Protein AF-A0A960RAK5-F1 (afdb_monomer_lite)

Sequence (78 aa):
MSNLLNTMKGGLKPRPQRVVIYAPEGLGKTTLASRFPSPLFFDFEGGTHHIDVVRVEPKTLEETEAALVEIRERWYLI

pLDDT: mean 88.08, std 11.29, range [47.0, 97.56]

Radius of gyration: 18.52 Å; chains: 1; bounding box: 26×34×59 Å

Secondary structure (DSSP, 8-state):
---GGGG---S----PPP-----STTSSHHHHHTTSSS-EEE-SSSTTTTS--EEE--SSHHHHHHHHHHHHHHHTT-

Structure (mmCIF, N/CA/C/O backbone):
data_AF-A0A960RAK5-F1
#
_entry.id   AF-A0A960RAK5-F1
#
loop_
_atom_site.group_PDB
_atom_site.id
_atom_site.type_symbol
_atom_site.label_atom_id
_atom_site.label_alt_id
_atom_site.label_comp_id
_atom_site.label_asym_id
_atom_site.label_entity_id
_atom_site.label_seq_id
_atom_site.pdbx_PDB_ins_code
_atom_site.Cartn_x
_atom_site.Cartn_y
_atom_site.Cartn_z
_atom_site.occupancy
_atom_site.B_iso_or_equiv
_atom_site.auth_seq_id
_atom_site.auth_comp_id
_atom_site.auth_asym_id
_atom_site.auth_atom_id
_atom_site.pdbx_PDB_model_num
ATOM 1 N N . MET A 1 1 ? 7.597 8.122 46.431 1.00 52.66 1 MET A N 1
ATOM 2 C CA . MET A 1 1 ? 7.696 6.981 45.494 1.00 52.66 1 MET A CA 1
ATOM 3 C C . MET A 1 1 ? 6.441 6.965 44.632 1.00 52.66 1 MET A C 1
ATOM 5 O O . MET A 1 1 ? 5.362 6.799 45.186 1.00 52.66 1 MET A O 1
ATOM 9 N N . SER A 1 2 ? 6.531 7.207 43.324 1.00 57.59 2 SER A N 1
ATOM 10 C CA . SER A 1 2 ? 5.386 7.053 42.416 1.00 57.59 2 SER A CA 1
ATOM 11 C C . SER A 1 2 ? 5.096 5.562 42.202 1.00 57.59 2 SER A C 1
ATOM 13 O O . SER A 1 2 ? 6.002 4.782 41.918 1.00 57.59 2 SER A O 1
ATOM 15 N N . ASN A 1 3 ? 3.840 5.149 42.396 1.00 72.94 3 ASN A N 1
ATOM 16 C CA . ASN A 1 3 ? 3.425 3.752 42.287 1.00 72.94 3 ASN A CA 1
ATOM 17 C C . ASN A 1 3 ? 3.144 3.397 40.814 1.00 72.94 3 ASN A C 1
ATOM 19 O O . ASN A 1 3 ? 2.237 3.960 40.198 1.00 72.94 3 ASN A O 1
ATOM 23 N N . LEU A 1 4 ? 3.923 2.465 40.255 1.00 78.00 4 LEU A N 1
ATOM 24 C CA . LEU A 1 4 ? 3.832 2.017 38.857 1.00 78.00 4 LEU A CA 1
ATOM 25 C C . LEU A 1 4 ? 2.472 1.387 38.509 1.00 78.00 4 LEU A C 1
ATOM 27 O O . LEU A 1 4 ? 2.092 1.366 37.338 1.00 78.00 4 LEU A O 1
ATOM 31 N N . LEU A 1 5 ? 1.699 0.946 39.506 1.00 78.94 5 LEU A N 1
ATOM 32 C CA . LEU A 1 5 ? 0.370 0.359 39.308 1.00 78.94 5 LEU A CA 1
ATOM 33 C C . LEU A 1 5 ? -0.625 1.321 38.627 1.00 78.94 5 LEU A C 1
ATOM 35 O O . LEU A 1 5 ? -1.501 0.866 37.898 1.00 78.94 5 LEU A O 1
ATOM 39 N N . ASN A 1 6 ? 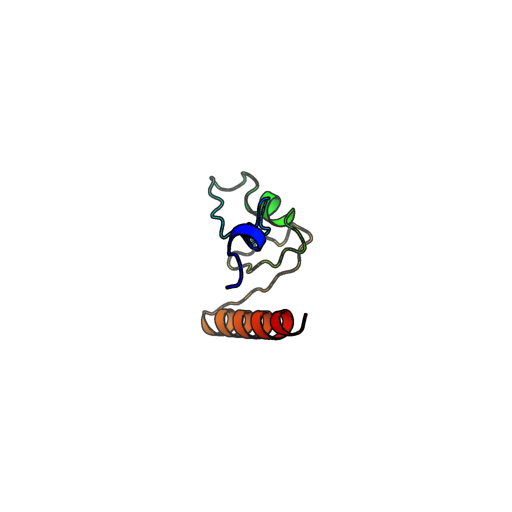-0.438 2.642 38.744 1.00 76.06 6 ASN A N 1
ATOM 40 C CA . ASN A 1 6 ? -1.283 3.640 38.067 1.00 76.06 6 ASN A CA 1
ATOM 41 C C . ASN A 1 6 ? -1.028 3.752 36.550 1.00 76.06 6 ASN A C 1
ATOM 43 O O . ASN A 1 6 ? -1.743 4.472 35.858 1.00 76.06 6 ASN A O 1
ATOM 47 N N . THR A 1 7 ? -0.013 3.063 36.017 1.00 78.44 7 THR A N 1
ATOM 48 C CA . THR A 1 7 ? 0.330 3.085 34.582 1.00 78.44 7 THR A CA 1
ATOM 49 C C . THR A 1 7 ? -0.124 1.843 33.816 1.00 78.44 7 THR A C 1
ATOM 51 O O . THR A 1 7 ? 0.175 1.714 32.626 1.00 78.44 7 THR A O 1
ATOM 54 N N . MET A 1 8 ? -0.863 0.931 34.458 1.00 78.06 8 MET A N 1
ATOM 55 C CA . MET A 1 8 ? -1.412 -0.246 33.787 1.00 78.06 8 MET A CA 1
ATOM 56 C C . MET A 1 8 ? -2.368 0.175 32.659 1.00 78.06 8 MET A C 1
ATOM 58 O O . MET A 1 8 ? -3.434 0.735 32.898 1.00 78.06 8 MET A O 1
ATOM 62 N N . LYS A 1 9 ? -1.972 -0.092 31.408 1.00 76.12 9 LYS A N 1
ATOM 63 C CA . LYS A 1 9 ? -2.783 0.158 30.206 1.00 76.12 9 LYS A CA 1
ATOM 64 C C . LYS A 1 9 ? -3.396 -1.158 29.722 1.00 76.12 9 LYS A C 1
ATOM 66 O O . LYS A 1 9 ? -2.666 -2.006 29.212 1.00 76.12 9 LYS A O 1
ATOM 71 N N . GLY A 1 10 ? -4.713 -1.310 29.859 1.00 80.75 10 GLY A N 1
ATOM 72 C CA . GLY A 1 10 ? -5.497 -2.397 29.256 1.00 80.75 10 GLY A CA 1
ATOM 73 C C . GLY A 1 10 ? -6.139 -1.993 27.920 1.00 80.75 10 GLY A C 1
ATOM 74 O O . GLY A 1 10 ? -6.148 -0.815 27.567 1.00 80.75 10 GLY A O 1
ATOM 75 N N . GLY A 1 11 ? -6.687 -2.967 27.189 1.00 82.81 11 GLY A N 1
ATOM 76 C CA . GLY A 1 11 ? -7.461 -2.742 25.960 1.00 82.81 11 GLY A CA 1
ATOM 77 C C . GLY A 1 11 ? -6.697 -2.955 24.647 1.00 82.81 11 GLY A C 1
ATOM 78 O O . GLY A 1 11 ? -5.473 -3.109 24.617 1.00 82.81 11 GLY A O 1
ATOM 79 N N . LEU A 1 12 ? -7.449 -2.984 23.542 1.00 82.44 12 LEU A N 1
ATOM 80 C CA . LEU A 1 12 ? -6.902 -3.060 22.188 1.00 82.44 12 LEU A CA 1
ATOM 81 C C . LEU A 1 12 ? -6.115 -1.783 21.885 1.00 82.44 12 LEU A C 1
ATOM 83 O O . LEU A 1 12 ? -6.647 -0.680 21.970 1.00 82.44 12 LEU A O 1
ATOM 87 N N . LYS A 1 13 ? -4.843 -1.936 21.512 1.00 80.56 13 LYS A N 1
ATOM 88 C CA . LYS A 1 13 ? -4.009 -0.830 21.033 1.00 80.56 13 LYS A CA 1
ATOM 89 C C . LYS A 1 13 ? -4.068 -0.806 19.507 1.00 80.56 13 LYS A C 1
ATOM 91 O O . LYS A 1 13 ? -3.426 -1.664 18.891 1.00 80.56 13 LYS A O 1
ATOM 96 N N . PRO A 1 14 ? -4.822 0.120 18.890 1.00 78.25 14 PRO A N 1
ATOM 97 C CA . PRO A 1 14 ? -4.825 0.253 17.444 1.00 78.25 14 PRO A CA 1
ATOM 98 C C . PRO A 1 14 ? -3.414 0.626 16.993 1.00 78.25 14 PRO A C 1
ATOM 100 O O . PRO A 1 14 ? -2.831 1.612 17.436 1.00 78.25 14 PRO A O 1
ATOM 103 N N . ARG A 1 15 ? -2.843 -0.227 16.151 1.00 82.56 15 ARG A N 1
ATOM 104 C CA . ARG A 1 15 ? -1.547 -0.026 15.511 1.00 82.56 15 ARG A CA 1
ATOM 105 C C . ARG A 1 15 ? -1.667 -0.491 14.064 1.00 82.56 15 ARG A C 1
ATOM 107 O O . ARG A 1 15 ? -2.356 -1.496 13.840 1.00 82.56 15 ARG A O 1
ATOM 114 N N . PRO A 1 16 ? -1.019 0.188 13.104 1.00 84.12 16 PRO A N 1
ATOM 115 C CA . PRO A 1 16 ? -0.981 -0.279 11.727 1.00 84.12 16 PRO A CA 1
ATOM 116 C C . PRO A 1 16 ? -0.494 -1.729 11.678 1.00 84.12 16 PRO A C 1
ATOM 118 O O . PRO A 1 16 ? 0.483 -2.088 12.342 1.00 84.12 16 PRO A O 1
ATOM 121 N N . GLN A 1 17 ? -1.203 -2.574 10.934 1.00 86.81 17 GLN A N 1
ATOM 122 C CA . GLN A 1 17 ? -0.795 -3.958 10.720 1.00 86.81 17 GLN A CA 1
ATOM 123 C C . GLN A 1 17 ? -0.051 -4.054 9.393 1.00 86.81 17 GLN A C 1
ATOM 125 O O . GLN A 1 17 ? -0.493 -3.501 8.389 1.00 86.81 17 GLN A O 1
ATOM 130 N N . ARG A 1 18 ? 1.064 -4.787 9.386 1.00 90.75 18 ARG A N 1
ATOM 131 C CA . ARG A 1 18 ? 1.704 -5.241 8.150 1.00 90.75 18 ARG A CA 1
ATOM 132 C C . ARG A 1 18 ? 1.120 -6.607 7.825 1.00 90.75 18 ARG A C 1
ATOM 134 O O . ARG A 1 18 ? 1.217 -7.513 8.649 1.00 90.75 18 ARG A O 1
ATOM 141 N N . VAL A 1 19 ? 0.474 -6.727 6.673 1.00 92.12 19 VAL A N 1
ATOM 142 C CA . VAL A 1 19 ? -0.294 -7.917 6.288 1.00 92.12 19 VAL A CA 1
ATOM 143 C C . VAL A 1 19 ? 0.151 -8.366 4.904 1.00 92.12 19 VAL A C 1
ATOM 145 O O . VAL A 1 19 ? 0.381 -7.535 4.031 1.00 92.12 19 VAL A O 1
ATOM 148 N N . VAL A 1 20 ? 0.252 -9.680 4.708 1.00 96.06 20 VAL A N 1
ATOM 149 C CA . VAL A 1 20 ? 0.439 -10.301 3.393 1.00 96.06 20 VAL A CA 1
ATOM 150 C C . VAL A 1 20 ? -0.862 -11.005 3.022 1.00 96.06 20 VAL A C 1
ATOM 152 O O . VAL A 1 20 ? -1.350 -11.839 3.783 1.00 96.06 20 VAL A O 1
ATOM 155 N N . ILE A 1 21 ? -1.424 -10.667 1.863 1.00 94.44 21 ILE A N 1
ATOM 156 C CA . ILE A 1 21 ? -2.622 -11.305 1.305 1.00 94.44 21 ILE A CA 1
ATOM 157 C C . ILE A 1 21 ? -2.173 -12.139 0.104 1.00 94.44 21 ILE A C 1
ATOM 159 O O . ILE A 1 21 ? -1.661 -11.587 -0.866 1.00 94.44 21 ILE A O 1
ATOM 163 N N . TYR A 1 22 ? -2.369 -13.457 0.154 1.00 95.25 22 TYR A N 1
ATOM 164 C CA . TYR A 1 22 ? -1.972 -14.375 -0.916 1.00 95.25 22 TYR A CA 1
ATOM 165 C C . TYR A 1 22 ? -3.158 -15.239 -1.362 1.00 95.25 22 TYR A C 1
ATOM 167 O O . TYR A 1 22 ? -3.991 -15.632 -0.550 1.00 95.25 22 TYR A O 1
ATOM 175 N N . ALA A 1 23 ? -3.233 -15.507 -2.665 1.00 95.88 23 ALA A N 1
ATOM 176 C CA . ALA A 1 23 ? -4.218 -16.364 -3.327 1.00 95.88 23 ALA A CA 1
ATOM 177 C C . ALA A 1 23 ? -3.874 -16.465 -4.830 1.00 95.88 23 ALA A C 1
ATOM 179 O O . ALA A 1 23 ? -3.197 -15.565 -5.344 1.00 95.88 23 ALA A O 1
ATOM 180 N N . PRO A 1 24 ? -4.383 -17.472 -5.563 1.00 95.75 24 PRO A N 1
ATOM 181 C CA . PRO A 1 24 ? -4.356 -17.488 -7.027 1.00 95.75 24 PRO A CA 1
ATOM 182 C C . PRO A 1 24 ? -4.935 -16.214 -7.666 1.00 95.75 24 PRO A C 1
ATOM 184 O O . PRO A 1 24 ? -5.643 -15.425 -7.024 1.00 95.75 24 PRO A O 1
ATOM 187 N N . GLU A 1 25 ? -4.590 -15.971 -8.929 1.00 92.31 25 GLU A N 1
ATOM 188 C CA . GLU A 1 25 ? -5.145 -14.872 -9.725 1.00 92.31 25 GLU A CA 1
ATOM 189 C C . GLU A 1 25 ? -6.685 -14.922 -9.752 1.00 92.31 25 GLU A C 1
ATOM 191 O O . GLU A 1 25 ? -7.286 -15.991 -9.682 1.00 92.31 25 GLU A O 1
ATOM 196 N N . GLY A 1 26 ? -7.335 -13.757 -9.762 1.00 91.56 26 GLY A N 1
ATOM 197 C CA . GLY A 1 26 ? -8.798 -13.666 -9.829 1.00 91.56 26 GLY A CA 1
ATOM 198 C C . GLY A 1 26 ? -9.567 -13.896 -8.519 1.00 91.56 26 GLY A C 1
ATOM 199 O O . GLY A 1 26 ? -10.761 -13.625 -8.487 1.00 91.56 26 GLY A O 1
ATOM 200 N N . LEU A 1 27 ? -8.932 -14.296 -7.405 1.00 95.94 27 LEU A N 1
ATOM 201 C CA . LEU A 1 27 ? -9.644 -14.509 -6.122 1.00 95.94 27 LEU A CA 1
ATOM 202 C C . LEU A 1 27 ? -9.919 -13.232 -5.300 1.00 95.94 27 LEU A C 1
ATOM 204 O O . LEU A 1 27 ? -10.261 -13.309 -4.123 1.00 95.94 27 LEU A O 1
ATOM 208 N N . GLY A 1 28 ? -9.759 -12.046 -5.893 1.00 93.75 28 GLY A N 1
ATOM 209 C CA . GLY A 1 28 ? -10.152 -10.787 -5.249 1.00 93.75 28 GLY A CA 1
ATOM 210 C C . GLY A 1 28 ? -9.167 -10.232 -4.214 1.00 93.75 28 GLY A C 1
ATOM 211 O O . GLY A 1 28 ? -9.580 -9.494 -3.327 1.00 93.75 28 GLY A O 1
ATOM 212 N N . LYS A 1 29 ? -7.863 -10.531 -4.320 1.00 95.50 29 LYS A N 1
ATOM 213 C CA .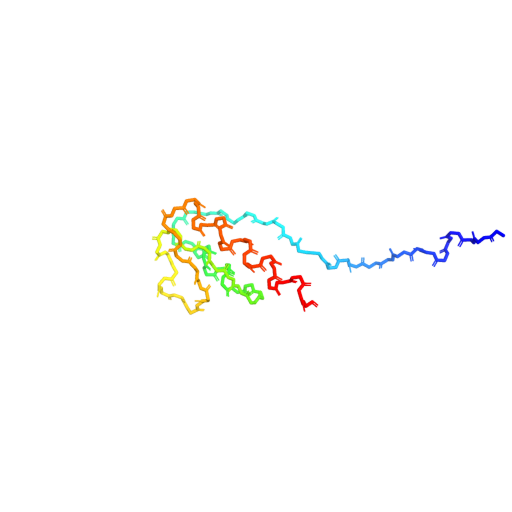 LYS A 1 29 ? -6.819 -9.965 -3.434 1.00 95.50 29 LYS A CA 1
ATOM 214 C C . LYS A 1 29 ? -6.832 -8.432 -3.426 1.00 95.50 29 LYS A C 1
ATOM 216 O O . LYS A 1 29 ? -6.956 -7.812 -2.373 1.00 95.50 29 LYS A O 1
ATOM 221 N N . THR A 1 30 ? -6.763 -7.832 -4.613 1.00 94.88 30 THR A N 1
ATOM 222 C CA . THR A 1 30 ? -6.803 -6.376 -4.815 1.00 94.88 30 THR A CA 1
ATOM 223 C C . THR A 1 30 ? -8.140 -5.796 -4.360 1.00 94.88 30 THR A C 1
ATOM 225 O O . THR A 1 30 ? -8.175 -4.758 -3.708 1.00 94.88 30 THR A O 1
ATOM 228 N N . THR A 1 31 ? -9.240 -6.510 -4.614 1.00 95.44 31 THR A N 1
ATOM 229 C CA . THR A 1 31 ? -10.586 -6.136 -4.157 1.00 95.44 31 THR A CA 1
ATOM 230 C C . THR A 1 31 ? -10.716 -6.161 -2.634 1.00 95.44 31 THR A C 1
ATOM 232 O O . THR A 1 31 ? -11.392 -5.313 -2.0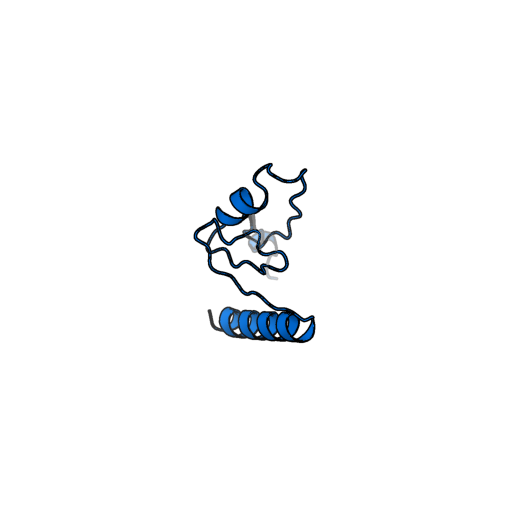65 1.00 95.44 31 THR A O 1
ATOM 235 N N . LEU A 1 32 ? -10.074 -7.108 -1.947 1.00 95.44 32 LEU A N 1
ATOM 236 C CA . LEU A 1 32 ? -10.036 -7.134 -0.487 1.00 95.44 32 LEU A CA 1
ATOM 237 C C . LEU A 1 32 ? -9.217 -5.954 0.047 1.00 95.44 32 LEU A C 1
ATOM 239 O O . LEU A 1 32 ? -9.682 -5.247 0.939 1.00 95.44 32 LEU A O 1
ATOM 243 N N . ALA A 1 33 ? -8.039 -5.701 -0.532 1.00 94.25 33 ALA A N 1
ATOM 244 C CA . ALA A 1 33 ? -7.199 -4.559 -0.175 1.00 94.25 33 ALA A CA 1
ATOM 245 C C . ALA A 1 33 ? -7.913 -3.211 -0.404 1.00 94.25 33 ALA A C 1
ATOM 247 O O . ALA A 1 33 ? -7.751 -2.288 0.389 1.00 94.25 33 ALA A O 1
ATOM 248 N N . SER A 1 34 ? -8.774 -3.102 -1.423 1.00 94.69 34 SER A N 1
ATOM 249 C CA . SER A 1 34 ? -9.494 -1.857 -1.736 1.00 94.69 34 SER A CA 1
ATOM 250 C C . SER A 1 34 ? -10.584 -1.504 -0.721 1.00 94.69 34 SER A C 1
ATOM 252 O O . SER A 1 34 ? -11.140 -0.412 -0.773 1.00 94.69 34 SER A O 1
ATOM 254 N N . ARG A 1 35 ? -10.916 -2.417 0.200 1.00 94.38 35 ARG A N 1
ATOM 255 C CA . ARG A 1 35 ? -11.862 -2.174 1.301 1.00 94.38 35 ARG A CA 1
ATOM 256 C C . ARG A 1 35 ? -11.185 -1.666 2.573 1.00 94.38 35 ARG A C 1
ATOM 258 O O . ARG A 1 35 ? -11.873 -1.429 3.564 1.00 94.38 35 ARG A O 1
ATOM 265 N N . PHE A 1 36 ? -9.861 -1.519 2.570 1.00 92.12 36 PHE A N 1
ATOM 266 C CA . PHE A 1 36 ? -9.129 -0.981 3.712 1.00 92.12 36 PHE A CA 1
ATOM 267 C C . PHE A 1 36 ? -9.431 0.519 3.855 1.00 92.12 36 PHE A C 1
ATOM 269 O O . PHE A 1 36 ? -9.786 1.164 2.870 1.00 92.12 36 PHE A O 1
ATOM 276 N N . PRO A 1 37 ? -9.312 1.101 5.061 1.00 89.56 37 PRO A N 1
ATOM 277 C CA . PRO A 1 37 ? -9.512 2.535 5.243 1.00 89.56 37 PRO A CA 1
ATOM 278 C C . PRO A 1 37 ? -8.512 3.346 4.409 1.00 89.56 37 PRO A C 1
ATOM 280 O O . PRO A 1 37 ? -7.308 3.147 4.554 1.00 89.56 37 PRO A O 1
ATOM 283 N N . SER A 1 38 ? -9.018 4.254 3.566 1.00 90.12 38 SER A N 1
ATOM 284 C CA . SER A 1 38 ? -8.233 5.166 2.714 1.00 90.12 38 SER A CA 1
ATOM 285 C C . SER A 1 38 ? -7.048 4.482 2.007 1.00 90.12 38 SER A C 1
ATOM 287 O O . SER A 1 38 ? -5.893 4.818 2.282 1.00 90.12 38 SER A O 1
ATOM 289 N N . PRO A 1 39 ? -7.302 3.495 1.129 1.00 92.50 39 PRO A N 1
ATOM 290 C CA . PRO A 1 39 ? -6.241 2.680 0.566 1.00 92.50 39 PRO A CA 1
ATOM 291 C C . PRO A 1 39 ? -5.448 3.469 -0.483 1.00 92.50 39 PRO A C 1
ATOM 293 O O . PRO A 1 39 ? -6.024 4.163 -1.323 1.00 92.50 39 PRO A O 1
ATOM 296 N N . LEU A 1 40 ? -4.125 3.314 -0.454 1.00 93.56 40 LEU A N 1
ATOM 297 C CA . LEU A 1 40 ? -3.208 3.795 -1.483 1.00 93.56 40 LEU A CA 1
ATOM 298 C C . LEU A 1 40 ? -2.513 2.594 -2.116 1.00 93.56 40 LEU A C 1
ATOM 300 O O . LEU A 1 40 ? -1.812 1.846 -1.433 1.00 93.56 40 LEU A O 1
ATOM 304 N N . PHE A 1 41 ? -2.714 2.414 -3.416 1.00 95.06 41 PHE A N 1
ATOM 305 C CA . PHE A 1 41 ? -2.103 1.326 -4.165 1.00 95.06 41 PHE A CA 1
ATOM 306 C C . PHE A 1 41 ? -0.793 1.772 -4.800 1.00 95.06 41 PHE A C 1
ATOM 308 O O . PHE A 1 41 ? -0.720 2.837 -5.405 1.00 95.06 41 PHE A O 1
ATOM 315 N N . PHE A 1 42 ? 0.216 0.917 -4.700 1.00 95.62 42 PHE A N 1
ATOM 316 C CA . PHE A 1 42 ? 1.350 0.932 -5.612 1.00 95.62 42 PHE A CA 1
ATOM 317 C C . PHE A 1 42 ? 1.052 -0.118 -6.676 1.00 95.62 42 PHE A C 1
ATOM 319 O O . PHE A 1 42 ? 1.151 -1.316 -6.406 1.00 95.62 42 PHE A O 1
ATOM 326 N N . ASP A 1 43 ? 0.568 0.329 -7.832 1.00 95.06 43 ASP A N 1
ATOM 327 C CA . ASP A 1 43 ? 0.173 -0.569 -8.909 1.00 95.06 43 ASP A CA 1
ATOM 328 C C . ASP A 1 43 ? 1.343 -0.772 -9.870 1.00 95.06 43 ASP A C 1
ATOM 330 O O . ASP A 1 43 ? 1.621 0.060 -10.729 1.00 95.06 43 ASP A O 1
ATOM 334 N N . PHE A 1 44 ? 2.045 -1.887 -9.683 1.00 93.50 44 PHE A N 1
ATOM 335 C CA . PHE A 1 44 ? 3.187 -2.274 -10.511 1.00 93.50 44 PHE A CA 1
ATOM 336 C C . PHE A 1 44 ? 2.783 -3.126 -11.725 1.00 93.50 44 PHE A C 1
ATOM 338 O O . PHE A 1 44 ? 3.580 -3.295 -12.644 1.00 93.50 44 PHE A O 1
ATOM 345 N N . GLU A 1 45 ? 1.570 -3.688 -11.723 1.00 89.19 45 GLU A N 1
ATOM 346 C CA . GLU A 1 45 ? 1.123 -4.700 -12.696 1.00 89.19 45 GLU A CA 1
ATOM 347 C C . GLU A 1 45 ? -0.103 -4.254 -13.516 1.00 89.19 45 GLU A C 1
ATOM 349 O O . GLU A 1 45 ? -0.523 -4.960 -14.430 1.00 89.19 45 GLU A O 1
ATOM 354 N N . GLY A 1 46 ? -0.695 -3.095 -13.207 1.00 89.38 46 GLY A N 1
ATOM 355 C CA . GLY A 1 46 ? -1.926 -2.597 -13.836 1.00 89.38 46 GLY A CA 1
ATOM 356 C C . GLY A 1 46 ? -3.196 -3.295 -13.331 1.00 89.38 46 GLY A C 1
ATOM 357 O O . GLY A 1 46 ? -4.255 -3.235 -13.959 1.00 89.38 46 GLY A O 1
ATOM 358 N N . GLY A 1 47 ? -3.123 -3.988 -12.192 1.00 87.94 47 GLY A N 1
ATOM 359 C CA . GLY A 1 47 ? -4.227 -4.792 -11.663 1.00 87.94 47 GLY A CA 1
ATOM 360 C C . GLY A 1 47 ? -5.374 -3.970 -11.063 1.00 87.94 47 GLY A C 1
ATOM 361 O O . GLY A 1 47 ? -6.417 -4.531 -10.716 1.00 87.94 47 GLY A O 1
ATOM 362 N N . THR A 1 48 ? -5.206 -2.652 -10.905 1.00 92.75 48 THR A N 1
ATOM 363 C CA . THR A 1 48 ? -6.185 -1.780 -10.235 1.00 92.75 48 THR A CA 1
ATOM 364 C C . THR A 1 48 ? -7.047 -0.954 -11.190 1.00 92.75 48 THR A C 1
ATOM 366 O O . THR A 1 48 ? -7.975 -0.290 -10.729 1.00 92.75 48 THR A O 1
ATOM 369 N N . HIS A 1 49 ? -6.826 -1.022 -12.511 1.00 91.06 49 HIS A N 1
ATOM 370 C CA . HIS A 1 49 ? -7.561 -0.213 -13.501 1.00 91.06 49 HIS A CA 1
ATOM 371 C C . HIS A 1 49 ? -9.086 -0.412 -13.475 1.00 91.06 49 HIS A C 1
ATOM 373 O O . HIS A 1 49 ? -9.835 0.486 -13.856 1.00 91.06 49 HIS A O 1
ATOM 379 N N . HIS A 1 50 ? -9.557 -1.566 -12.999 1.00 90.50 50 HIS A N 1
ATOM 380 C CA . HIS A 1 50 ? -10.981 -1.899 -12.903 1.00 90.50 50 HIS A CA 1
ATOM 381 C C . HIS A 1 50 ? -11.605 -1.602 -11.529 1.00 90.50 50 HIS A C 1
ATOM 383 O O . HIS A 1 50 ? -12.748 -1.988 -11.285 1.00 90.50 50 HIS A O 1
ATOM 389 N N . ILE A 1 51 ? -10.875 -0.956 -10.614 1.00 92.50 51 ILE A N 1
ATOM 390 C CA . ILE A 1 51 ? -11.335 -0.675 -9.248 1.00 92.50 51 ILE A CA 1
ATOM 391 C C . ILE A 1 51 ? -11.141 0.815 -8.946 1.00 92.50 51 ILE A C 1
ATOM 393 O O . ILE A 1 51 ? -10.089 1.381 -9.230 1.00 92.50 51 ILE A O 1
ATOM 397 N N . ASP A 1 52 ? -12.148 1.456 -8.352 1.00 93.31 52 ASP A N 1
ATOM 398 C CA . ASP A 1 52 ? -12.080 2.858 -7.928 1.00 93.31 52 ASP A CA 1
ATOM 399 C C . ASP A 1 52 ? -11.204 3.003 -6.671 1.00 93.31 52 ASP A C 1
ATOM 401 O O . ASP A 1 52 ? -11.641 2.720 -5.553 1.00 93.31 52 ASP A O 1
ATOM 405 N N . VAL A 1 53 ? -9.927 3.341 -6.874 1.00 94.81 53 VAL A N 1
ATOM 406 C CA . VAL A 1 53 ? -8.903 3.447 -5.824 1.00 94.81 53 VAL A CA 1
ATOM 407 C C . VAL A 1 53 ? -7.882 4.529 -6.160 1.00 94.81 53 VAL A C 1
ATOM 409 O O . VAL A 1 53 ? -7.580 4.771 -7.329 1.00 94.81 53 VAL A O 1
ATOM 412 N N . VAL A 1 54 ? -7.287 5.128 -5.126 1.00 94.94 54 VAL A N 1
ATOM 413 C CA . VAL A 1 54 ? -6.116 6.000 -5.284 1.00 94.94 54 VAL A CA 1
ATOM 414 C C . VAL A 1 54 ? -4.887 5.131 -5.536 1.00 94.94 54 VAL A C 1
ATOM 416 O O . VAL A 1 54 ? -4.653 4.153 -4.819 1.00 94.94 54 VAL A O 1
ATOM 419 N N . ARG A 1 55 ? -4.095 5.483 -6.551 1.00 94.62 55 ARG A N 1
ATOM 420 C CA . ARG A 1 55 ? -2.940 4.691 -6.980 1.00 94.62 55 ARG A CA 1
ATOM 421 C C . ARG A 1 55 ? -1.748 5.551 -7.390 1.00 94.62 55 ARG A C 1
ATOM 423 O O . ARG A 1 55 ? -1.920 6.679 -7.845 1.00 94.62 55 ARG A O 1
ATOM 430 N N . VAL A 1 56 ? -0.562 4.973 -7.238 1.00 95.88 56 VAL A N 1
ATOM 431 C CA . VAL A 1 56 ? 0.715 5.416 -7.805 1.00 95.88 56 VAL A CA 1
ATOM 432 C C . VAL A 1 56 ? 1.195 4.299 -8.729 1.00 95.88 56 VAL A C 1
ATOM 434 O O . VAL A 1 56 ? 1.131 3.129 -8.351 1.00 95.88 56 VAL A O 1
ATOM 437 N N . GLU A 1 57 ? 1.673 4.655 -9.918 1.00 96.00 57 GLU A N 1
ATOM 438 C CA . GLU A 1 57 ? 2.136 3.713 -10.950 1.00 96.00 57 GLU A CA 1
ATOM 439 C C . GLU A 1 57 ? 3.639 3.930 -11.227 1.00 96.00 57 GLU A C 1
ATOM 441 O O . GLU A 1 57 ? 4.003 4.423 -12.300 1.00 96.00 57 GLU A O 1
ATOM 446 N N . PRO A 1 58 ? 4.532 3.658 -10.252 1.00 95.88 58 PRO A N 1
ATOM 447 C CA . PRO A 1 58 ? 5.965 3.826 -10.459 1.00 95.88 58 PRO A CA 1
ATOM 448 C C . PRO A 1 58 ? 6.499 2.737 -11.395 1.00 95.88 58 PRO A C 1
ATOM 450 O O . PRO A 1 58 ? 6.106 1.571 -11.324 1.00 95.88 58 PRO A O 1
ATOM 453 N N . LYS A 1 59 ? 7.435 3.113 -12.263 1.00 95.62 59 LYS A N 1
ATOM 454 C CA . LYS A 1 59 ? 8.087 2.216 -13.226 1.00 95.62 59 LYS A CA 1
ATOM 455 C C . LYS A 1 59 ? 9.468 1.772 -12.774 1.00 95.62 59 LYS A C 1
ATOM 457 O O . LYS A 1 59 ? 9.980 0.779 -13.290 1.00 95.62 59 LYS A O 1
ATOM 462 N N . THR A 1 60 ? 10.073 2.492 -11.832 1.00 96.75 60 THR A N 1
ATOM 463 C CA . THR A 1 60 ? 11.394 2.164 -11.291 1.00 96.75 60 THR A CA 1
ATOM 464 C C . THR A 1 60 ? 11.400 2.122 -9.766 1.00 96.75 60 THR A C 1
ATOM 466 O O . THR A 1 60 ? 10.462 2.560 -9.086 1.00 96.75 60 THR A O 1
ATOM 469 N N . LEU A 1 61 ? 12.481 1.568 -9.215 1.00 96.38 61 LEU A N 1
ATOM 470 C CA . LEU A 1 61 ? 12.694 1.545 -7.774 1.00 96.38 61 LEU A CA 1
ATOM 471 C C . LEU A 1 61 ? 12.868 2.967 -7.229 1.00 96.38 61 LEU A C 1
ATOM 473 O O . LEU A 1 61 ? 12.283 3.293 -6.204 1.00 96.38 61 LEU A O 1
ATOM 477 N N . GLU A 1 62 ? 13.585 3.828 -7.947 1.00 97.56 62 GLU A N 1
ATOM 478 C CA . GLU A 1 62 ? 13.822 5.221 -7.562 1.00 97.56 62 GLU A CA 1
ATOM 479 C C . GLU A 1 62 ? 12.508 6.012 -7.476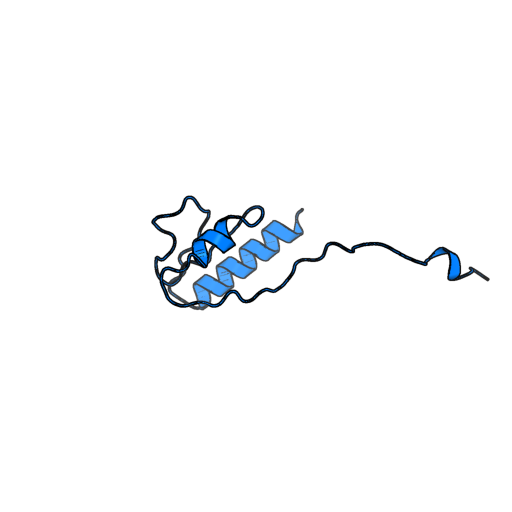 1.00 97.56 62 GLU A C 1
ATOM 481 O O . GLU A 1 62 ? 12.290 6.755 -6.521 1.00 97.56 62 GLU A O 1
ATOM 486 N N . GLU A 1 63 ? 11.594 5.816 -8.433 1.00 96.88 63 GLU A N 1
ATOM 487 C CA . GLU A 1 63 ? 10.256 6.422 -8.393 1.00 96.88 63 GLU A CA 1
ATOM 488 C C . GLU A 1 63 ? 9.432 5.900 -7.207 1.00 96.88 63 GLU A C 1
ATOM 490 O O . GLU A 1 63 ? 8.726 6.662 -6.543 1.00 96.88 63 GLU A O 1
ATOM 495 N N . THR A 1 64 ? 9.555 4.605 -6.902 1.00 96.75 64 THR A N 1
ATOM 496 C CA . THR A 1 64 ? 8.892 3.985 -5.746 1.00 96.75 64 THR A CA 1
ATOM 497 C C . THR A 1 64 ? 9.410 4.571 -4.433 1.00 96.75 64 THR A C 1
ATOM 499 O O . THR A 1 64 ? 8.623 4.931 -3.557 1.00 96.75 64 THR A O 1
ATOM 502 N N . GLU A 1 65 ? 10.729 4.699 -4.292 1.00 96.56 65 GLU A N 1
ATOM 503 C CA . GLU A 1 65 ? 11.376 5.287 -3.119 1.00 96.56 65 GLU A CA 1
ATOM 504 C C . GLU A 1 65 ? 10.986 6.756 -2.939 1.00 96.56 65 GLU A C 1
ATOM 506 O O . GLU A 1 65 ? 10.619 7.157 -1.831 1.00 96.56 65 GLU A O 1
ATOM 511 N N . ALA A 1 66 ? 10.987 7.542 -4.019 1.00 96.12 66 ALA A N 1
ATOM 512 C CA . ALA A 1 66 ? 10.558 8.937 -3.994 1.00 96.12 66 ALA A CA 1
ATOM 513 C C . ALA A 1 66 ? 9.104 9.077 -3.513 1.00 96.12 66 ALA A C 1
ATOM 515 O O . ALA A 1 66 ? 8.825 9.873 -2.613 1.00 96.12 66 ALA A O 1
ATOM 516 N N . ALA A 1 67 ? 8.191 8.248 -4.034 1.00 95.12 67 ALA A N 1
ATOM 517 C CA . ALA A 1 67 ? 6.795 8.238 -3.604 1.00 95.12 67 ALA A CA 1
ATOM 518 C C . ALA A 1 67 ? 6.651 7.874 -2.116 1.00 95.12 67 ALA A C 1
ATOM 520 O O . ALA A 1 67 ? 5.889 8.511 -1.389 1.00 95.12 67 ALA A O 1
ATOM 521 N N . LEU A 1 68 ? 7.407 6.884 -1.626 1.00 93.62 68 LEU A N 1
ATOM 522 C CA . LEU A 1 68 ? 7.400 6.506 -0.209 1.00 93.62 68 LEU A CA 1
ATOM 523 C C . LEU A 1 68 ? 7.898 7.635 0.702 1.00 93.62 68 LEU A C 1
ATOM 525 O O . LEU A 1 68 ? 7.344 7.827 1.788 1.00 93.62 68 LEU A O 1
ATOM 529 N N . VAL A 1 69 ? 8.920 8.384 0.277 1.00 94.44 69 VAL A N 1
ATOM 530 C CA . VAL A 1 69 ? 9.412 9.556 1.015 1.00 94.44 69 VAL A CA 1
ATOM 531 C C . VAL A 1 69 ? 8.342 10.643 1.071 1.00 94.44 69 VAL A C 1
ATOM 533 O O . VAL A 1 69 ? 8.041 11.118 2.167 1.00 94.44 69 VAL A O 1
ATOM 536 N N . GLU A 1 70 ? 7.708 10.974 -0.056 1.00 93.06 70 GLU A N 1
ATOM 537 C CA . GLU A 1 70 ? 6.645 11.985 -0.094 1.00 93.06 70 GLU A CA 1
ATOM 538 C C . GLU A 1 70 ? 5.456 11.594 0.798 1.00 93.06 70 GLU A C 1
ATOM 540 O O . GLU A 1 70 ? 4.954 12.409 1.577 1.00 93.06 70 GLU A O 1
ATOM 545 N N . ILE A 1 71 ? 5.023 10.329 0.736 1.00 91.38 71 ILE A N 1
ATOM 546 C CA . ILE A 1 71 ? 3.953 9.805 1.596 1.00 91.38 71 ILE A CA 1
ATOM 547 C C . ILE A 1 71 ? 4.348 9.954 3.063 1.00 91.38 71 ILE A C 1
ATOM 549 O O . ILE A 1 71 ? 3.562 10.464 3.859 1.00 91.38 71 ILE A O 1
ATOM 553 N N . ARG A 1 72 ? 5.570 9.552 3.429 1.00 88.44 72 ARG A N 1
ATOM 554 C CA . ARG A 1 72 ? 6.058 9.669 4.806 1.00 88.44 72 ARG A CA 1
ATOM 555 C C . ARG A 1 72 ? 6.018 11.118 5.287 1.00 88.44 72 ARG A C 1
ATOM 557 O O . ARG A 1 72 ? 5.573 11.358 6.402 1.00 88.44 72 ARG A O 1
ATOM 564 N N . 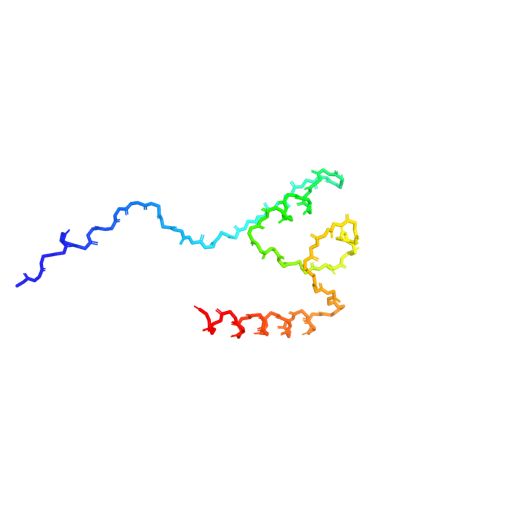GLU A 1 73 ? 6.460 12.070 4.474 1.00 90.12 73 GLU A N 1
ATOM 565 C CA . GLU A 1 73 ? 6.483 13.491 4.839 1.00 90.12 73 GLU A CA 1
ATOM 566 C C . GLU A 1 73 ? 5.078 14.075 4.992 1.00 90.12 73 GLU A C 1
ATOM 568 O O . GLU A 1 73 ? 4.790 14.717 6.002 1.00 90.12 73 GLU A O 1
ATOM 573 N N . ARG A 1 74 ? 4.169 13.784 4.053 1.00 83.75 74 ARG A N 1
ATOM 574 C CA . ARG A 1 74 ? 2.765 14.211 4.151 1.00 83.75 74 ARG A CA 1
ATOM 575 C C . ARG A 1 74 ? 2.069 13.640 5.385 1.00 83.75 74 ARG A C 1
ATOM 577 O O . ARG A 1 74 ? 1.242 14.318 5.985 1.00 83.75 74 ARG A O 1
ATOM 584 N N . TRP A 1 75 ? 2.387 12.402 5.758 1.00 72.69 75 TRP A N 1
ATOM 585 C CA . TRP A 1 75 ? 1.722 11.690 6.851 1.00 72.69 75 TRP A CA 1
ATOM 586 C C . TRP A 1 75 ? 2.324 11.988 8.230 1.00 72.69 75 TRP A C 1
ATOM 588 O O . TRP A 1 75 ? 1.703 11.658 9.230 1.00 72.69 75 TRP A O 1
ATOM 598 N N . TYR A 1 76 ? 3.501 12.616 8.309 1.00 58.41 76 TYR A N 1
ATOM 599 C CA . TYR A 1 76 ? 4.076 13.113 9.569 1.00 58.41 76 TYR A CA 1
ATOM 600 C C . TYR A 1 76 ? 3.548 14.500 9.979 1.00 58.41 76 TYR A C 1
ATOM 602 O O . TYR A 1 76 ? 3.845 14.963 11.080 1.00 58.41 76 TYR A O 1
ATOM 610 N N . LEU A 1 77 ? 2.797 15.171 9.100 1.00 48.38 77 LEU A N 1
ATOM 611 C CA . LEU A 1 77 ? 2.201 16.494 9.333 1.00 48.38 77 LEU A CA 1
ATOM 612 C C . LEU A 1 77 ? 0.738 16.434 9.822 1.00 48.38 77 LEU A C 1
ATOM 614 O O . LEU A 1 77 ? 0.095 17.477 9.947 1.00 48.38 77 LEU A O 1
ATOM 618 N N . ILE A 1 78 ? 0.229 15.232 10.106 1.00 47.00 78 ILE A N 1
ATOM 619 C CA . ILE A 1 78 ? -1.091 14.928 10.690 1.00 47.00 78 ILE A CA 1
ATOM 620 C C . ILE A 1 78 ? -0.921 14.053 11.931 1.00 47.00 78 ILE A C 1
ATOM 622 O O . ILE A 1 78 ? -1.771 14.180 12.840 1.00 47.00 78 ILE A O 1
#

Foldseek 3Di:
DDDCVVVDDDDDDDDDDDDDDDDDPPPCSVVVQQPDPQHEEADAPCPCVVDPHHYDDDPDPVSVVVVVVVVVVVVVVD

=== Feature glossary ===
The record interleaves many kinds of information about one protein. Here is each kind framed as the question it answers.

Q: Are the domains correctly placed relative to each other?
A: Predicted aligned error is AlphaFold's pairwise confidence. Unlike pLDDT (per-residue), PAE is per-residue-pair and captures whether two parts of the structure are correctly placed relative to each other. Units are ångströms of expected positional error.

Q: Which residues are in helices, strands, or loops?
A: Eight-state secondary structure (DSSP): H is the canonical α-helix, G the tighter 3₁₀-helix, I the wider π-helix; E/B are β-structure, T and S are turns and bends, and '-' is everything else. DSSP derives these from the pattern of main-chain N–H···O=C hydrogen bonds, not from the sequence.

Q: What if only a Cα trace is available?
A: P-SEA three-state annotation labels each residue as helix, strand, or coil based purely on the geometry of the Cα trace. It serves as a fallback when the full backbone (and thus DSSP) is unavailable.

Q: What are the backbone torsion angles?
A: φ (phi) and ψ (psi) are the two rotatable backbone dihedrals per residue: φ is the C(i-1)–N–Cα–C torsion, ψ is the N–Cα–C–N(i+1) torsion, both in degrees on (−180°, 180°]. α-helical residues cluster near (−60°, −45°); β-strand residues near (−120°, +130°). A Ramachandran plot is simply a scatter of (φ, ψ) for every residue.

Q: What known structures does this most resemble?
A: Structural nearest neighbors (via Foldseek easy-search vs the PDB). Reported per hit: target PDB id, E-value, and alignment TM-score. A TM-score above ~0.5 is the conventional threshold for 'same fold'.

Q: What family and function is it annotated with?
A: Database cross-references. InterPro integrates a dozen domain/family signature databases into unified entries with residue-range hits. GO terms attach function/process/location labels with evidence codes. CATH codes position the fold in a four-level structural taxonomy. Organism is the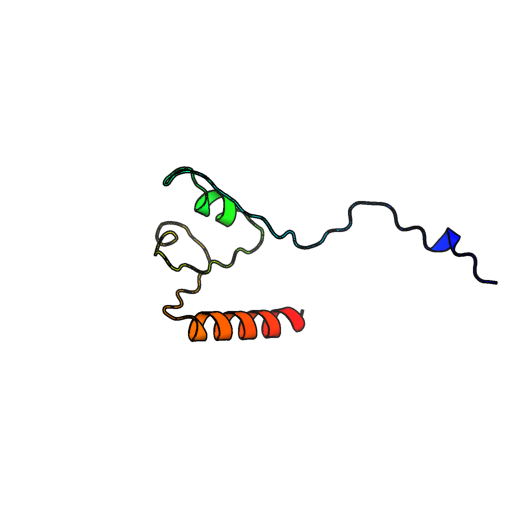 NCBI-taxonomy species name.

Q: Which residues are buried vs exposed?
A: Solvent accessibility: the surface area of each residue that a 1.4 Å water probe can touch, in Å². When only backbone atoms are present the absolute values are lower than full-atom SASA (side chains contribute most of the area) and are flagged as backbone-only.

Q: What do the diagnostic plots show?
A: Three diagnostic plots accompany the record. The Cα contact map visualizes the tertiary structure as a 2D adjacency matrix (8 Å cutoff, sequence-local contacts suppressed). The Ramachandran plot shows the distribution of backbone (φ, ψ) torsions, with points in the α and β basins reflecting secondary structure content. The PAE plot shows AlphaFold's inter-residue confidence as a color matrix.

Q: What is the amino-acid chain?
A: The amino-acid sequence is the protein's primary structure: the linear order of residues from the N-terminus to the C-terminus, written in one-letter code. Everything else here — the 3D coordinates, the secondary structure, the domain annotations — is ultimately a consequence of this string.

Q: What do the rendered images show?
A: The six renders are orthographic views along the three Cartesian axes in both directions. Representation (cartoon, sticks, or surface) and color scheme (sequence-rainbow or by-chain) vary across proteins so the training set covers all the common visualization conventions.

Q: Where is each backbone atom in 3D?
A: The mmCIF table is the protein's shape written out atom by atom. For each backbone N, Cα, C, and carbonyl O, it records an (x, y, z) coordinate triple in Å plus the residue type, chain letter, and residue number.

Q: How mobile is each atom in the crystal?
A: For experimental (PDB) structures, the B-factor (temperature factor) quantifies the positional spread of each atom in the crystal — a combination of thermal vibration and static disorder — in units of Å². High B-factors mark flexible loops or poorly resolved regions; low B-factors mark the rigid, well-ordered core.

Q: How big and how compact is the whole molecule?
A: Three whole-structure scalars: the radius of gyration (RMS distance of Cα from centroid, in Å), the count of Cα–Cα contacts (pairs closer than 8 Å and separated by more than four residues in sequence — i.e. tertiary, not local, contacts), and the bounding-box dimensions. Together they distinguish compact globular folds from extended fibres or disordered chains.

Q: What does the local fold look like, residue by residue?
A: A 3Di character summarizes, for each residue, the relative orientation of the Cα frame of its nearest spatial neighbor. Because it encodes fold topology rather than chemistry, 3Di alignments detect remote structural similarity that sequence alignment misses.

Q: How confident is the AlphaFold model at each residue?
A: For AlphaFold models, the B-factor field carries pLDDT — the model's own estimate of local accuracy on a 0–100 scale. Regions with pLDDT<50 should be treated as essentially unmodeled; they often correspond to intrinsically disordered segments.